Protein AF-A0A957PWI3-F1 (afdb_monomer_lite)
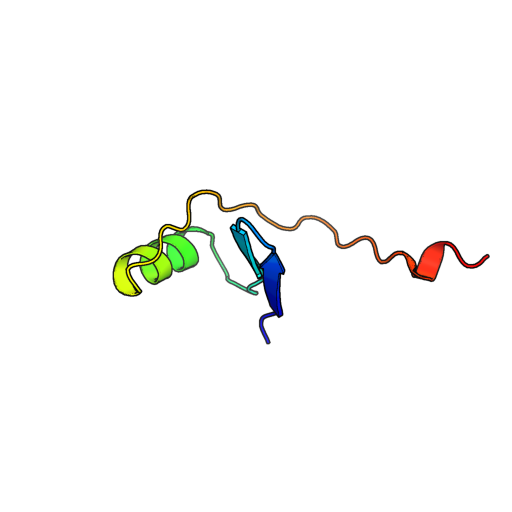
Structure (mmCIF, N/CA/C/O backbone):
data_AF-A0A957PWI3-F1
#
_entry.id   AF-A0A957PWI3-F1
#
loop_
_atom_site.group_PDB
_atom_site.id
_atom_site.type_symbol
_atom_site.label_atom_id
_atom_site.label_alt_id
_atom_site.label_comp_id
_atom_site.label_asym_id
_atom_site.label_entity_id
_atom_site.label_seq_id
_atom_site.pdbx_PDB_ins_code
_atom_site.Cartn_x
_atom_site.Cartn_y
_atom_site.Cartn_z
_atom_site.occupancy
_atom_site.B_iso_or_equiv
_atom_site.auth_seq_id
_atom_site.auth_comp_id
_atom_site.auth_asym_id
_atom_site.auth_atom_id
_atom_site.pdbx_PDB_model_num
ATOM 1 N N . MET A 1 1 ? 0.356 11.199 2.953 1.00 53.59 1 MET A N 1
ATOM 2 C CA . MET A 1 1 ? 1.643 10.479 2.959 1.00 53.59 1 MET A CA 1
ATOM 3 C C . MET A 1 1 ? 1.377 9.132 2.317 1.00 53.59 1 MET A C 1
ATOM 5 O O . MET A 1 1 ? 0.431 8.479 2.733 1.00 53.59 1 MET A O 1
ATOM 9 N N . GLY A 1 2 ? 2.068 8.810 1.232 1.00 76.31 2 GLY A N 1
ATOM 10 C CA . GLY A 1 2 ? 1.921 7.540 0.527 1.00 76.31 2 GLY A CA 1
ATOM 11 C C . GLY A 1 2 ? 3.310 7.000 0.245 1.00 76.31 2 GLY A C 1
ATOM 12 O O . GLY A 1 2 ? 4.233 7.785 0.027 1.00 76.31 2 GLY A O 1
ATOM 13 N N . GLU A 1 3 ? 3.453 5.688 0.297 1.00 82.31 3 GLU A N 1
ATOM 14 C CA . GLU A 1 3 ? 4.724 5.007 0.075 1.00 82.31 3 GLU A CA 1
ATOM 15 C C . GLU A 1 3 ? 4.651 4.293 -1.269 1.00 82.31 3 GLU A C 1
ATOM 17 O O . GLU A 1 3 ? 3.613 3.750 -1.643 1.00 82.31 3 GLU A O 1
ATOM 22 N N . SER A 1 4 ? 5.726 4.355 -2.046 1.00 86.88 4 SER A N 1
ATOM 23 C CA . SER A 1 4 ? 5.796 3.728 -3.366 1.00 86.88 4 SER A CA 1
ATOM 24 C C . SER A 1 4 ? 7.023 2.836 -3.405 1.00 86.88 4 SER A C 1
ATOM 26 O O . SER A 1 4 ? 8.145 3.315 -3.252 1.00 86.88 4 SER A O 1
ATOM 28 N N . TYR A 1 5 ? 6.803 1.544 -3.605 1.00 86.19 5 TYR A N 1
ATOM 29 C CA . TYR A 1 5 ? 7.838 0.526 -3.662 1.00 86.19 5 TYR A CA 1
ATOM 30 C C . TYR A 1 5 ? 7.964 0.041 -5.102 1.00 86.19 5 TYR A C 1
ATOM 32 O O . TYR A 1 5 ? 6.996 -0.426 -5.703 1.00 86.19 5 TYR A O 1
ATOM 40 N N . VAL A 1 6 ? 9.163 0.155 -5.664 1.00 89.69 6 VAL A N 1
ATOM 41 C CA . VAL A 1 6 ? 9.462 -0.306 -7.022 1.00 89.69 6 VAL A CA 1
ATOM 42 C C . VAL A 1 6 ? 10.303 -1.570 -6.920 1.00 89.69 6 VAL A C 1
ATOM 44 O O . VAL A 1 6 ? 11.423 -1.540 -6.417 1.00 89.69 6 VAL A O 1
ATOM 47 N N . ALA A 1 7 ? 9.758 -2.683 -7.396 1.00 87.50 7 ALA A N 1
ATOM 48 C CA . ALA A 1 7 ? 10.478 -3.933 -7.575 1.00 87.50 7 ALA A CA 1
ATOM 49 C C . ALA A 1 7 ? 10.812 -4.135 -9.059 1.00 87.50 7 ALA A C 1
ATOM 51 O O . ALA A 1 7 ? 10.252 -3.487 -9.940 1.00 87.50 7 ALA A O 1
ATOM 52 N N . ALA A 1 8 ? 11.693 -5.092 -9.356 1.00 87.56 8 ALA A N 1
ATOM 53 C CA . ALA A 1 8 ? 12.135 -5.361 -10.726 1.00 87.56 8 ALA A CA 1
ATOM 54 C C . ALA A 1 8 ? 10.993 -5.714 -11.706 1.00 87.56 8 ALA A C 1
ATOM 56 O O . ALA A 1 8 ? 11.152 -5.548 -12.911 1.00 87.56 8 ALA A O 1
ATOM 57 N N . ASN A 1 9 ? 9.852 -6.212 -11.210 1.00 86.44 9 ASN A N 1
ATOM 58 C CA . ASN A 1 9 ? 8.738 -6.676 -12.045 1.00 86.44 9 ASN A CA 1
ATOM 59 C C . ASN A 1 9 ? 7.379 -6.032 -11.717 1.00 86.44 9 ASN A C 1
ATOM 61 O O . ASN A 1 9 ? 6.419 -6.228 -12.456 1.00 86.44 9 ASN A O 1
ATOM 65 N N . LYS A 1 10 ? 7.276 -5.277 -10.620 1.00 85.69 10 LYS A N 1
ATOM 66 C CA . LYS A 1 10 ? 6.023 -4.645 -10.198 1.00 85.69 10 LYS A CA 1
ATOM 67 C C . LYS A 1 10 ? 6.278 -3.392 -9.373 1.00 85.69 10 LYS A C 1
ATOM 69 O O . LYS A 1 10 ? 7.332 -3.257 -8.758 1.00 85.69 10 LYS A O 1
ATOM 74 N N . THR A 1 11 ? 5.276 -2.528 -9.323 1.00 87.88 11 THR A N 1
ATOM 75 C CA . THR A 1 11 ? 5.251 -1.362 -8.441 1.00 87.88 11 THR A CA 1
ATOM 76 C C . THR A 1 11 ? 4.071 -1.507 -7.495 1.00 87.88 11 THR A C 1
ATOM 78 O O . THR A 1 11 ? 2.942 -1.696 -7.946 1.00 87.88 11 THR A O 1
ATOM 81 N N . ASP A 1 12 ? 4.331 -1.415 -6.196 1.00 88.00 12 ASP A N 1
ATOM 82 C CA . ASP A 1 12 ? 3.314 -1.426 -5.151 1.00 88.00 12 ASP A CA 1
ATOM 83 C C . ASP A 1 12 ? 3.252 -0.032 -4.519 1.00 88.00 12 ASP A C 1
ATOM 85 O O . ASP A 1 12 ? 4.255 0.482 -4.028 1.00 88.00 12 ASP A O 1
ATOM 89 N N . CYS A 1 13 ? 2.075 0.590 -4.516 1.00 87.75 13 CYS A N 1
ATOM 90 C CA . CYS A 1 13 ? 1.867 1.893 -3.888 1.00 87.75 13 CYS A CA 1
ATOM 91 C C . CYS A 1 13 ? 0.869 1.763 -2.738 1.00 87.75 13 CYS A C 1
ATOM 93 O O . CYS A 1 13 ? -0.253 1.290 -2.932 1.00 87.75 13 CYS A O 1
ATOM 95 N N . VAL A 1 14 ? 1.266 2.211 -1.549 1.00 88.44 14 VAL A N 1
ATOM 96 C CA . VAL A 1 14 ? 0.437 2.203 -0.343 1.00 88.44 14 VAL A CA 1
ATOM 97 C C . VAL A 1 14 ? -0.144 3.596 -0.135 1.00 88.44 14 VAL A C 1
ATOM 99 O O . VAL A 1 14 ? 0.579 4.589 -0.021 1.00 88.44 14 VAL A O 1
ATOM 102 N N . TYR A 1 15 ? -1.474 3.662 -0.077 1.00 85.12 15 TYR A N 1
ATOM 103 C CA . TYR A 1 15 ? -2.226 4.899 0.098 1.00 85.12 15 TYR A CA 1
ATOM 104 C C . TYR A 1 15 ? -3.187 4.787 1.275 1.00 85.12 15 TYR A C 1
ATOM 106 O O . TYR A 1 15 ? -3.885 3.786 1.427 1.00 85.12 15 TYR A O 1
ATOM 114 N N . ILE A 1 16 ? -3.299 5.867 2.045 1.00 87.44 16 ILE A N 1
ATOM 115 C CA . ILE A 1 16 ? -4.427 6.062 2.954 1.00 87.44 16 ILE A CA 1
ATOM 116 C C . ILE A 1 16 ? -5.585 6.598 2.114 1.00 87.44 16 ILE A C 1
ATOM 118 O O . ILE A 1 16 ? -5.569 7.752 1.684 1.00 87.44 16 ILE A O 1
ATOM 122 N N . ALA A 1 17 ? -6.572 5.747 1.850 1.00 87.31 17 ALA A N 1
ATOM 123 C CA . ALA A 1 17 ? -7.755 6.091 1.074 1.00 87.31 17 ALA A CA 1
ATOM 124 C C . ALA A 1 17 ? -9.017 5.563 1.771 1.00 87.31 17 ALA A C 1
ATOM 126 O O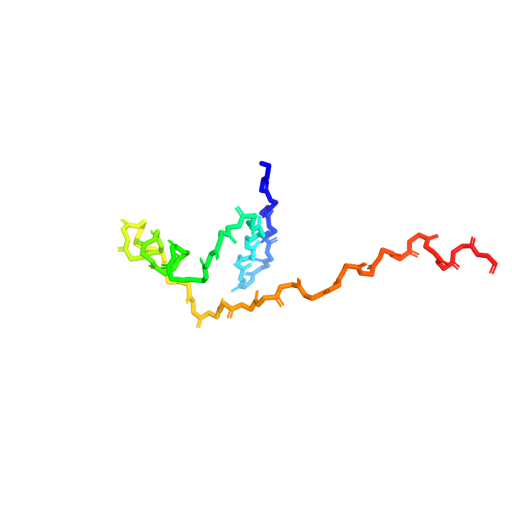 . ALA A 1 17 ? -8.982 4.477 2.345 1.00 87.31 17 ALA A O 1
ATOM 127 N N . PRO A 1 18 ? -10.152 6.280 1.690 1.00 86.38 18 PRO A N 1
ATOM 128 C CA . PRO A 1 18 ? -11.397 5.849 2.323 1.00 86.38 18 PRO A CA 1
ATOM 129 C C . PRO A 1 18 ? -12.038 4.637 1.631 1.00 86.38 18 PRO A C 1
ATOM 131 O O . PRO A 1 18 ? -12.960 4.041 2.179 1.00 86.38 18 PRO A O 1
ATOM 134 N N . SER A 1 19 ? -11.612 4.281 0.411 1.00 88.12 19 SER A N 1
ATOM 135 C CA . SER A 1 19 ? -12.132 3.131 -0.339 1.00 88.12 19 SER A CA 1
ATOM 136 C C . SER A 1 19 ? -11.200 2.721 -1.481 1.00 88.12 19 SER A C 1
ATOM 138 O O . SER A 1 19 ? -10.606 3.572 -2.146 1.00 88.12 19 SER A O 1
ATOM 140 N N . ALA A 1 20 ? -11.169 1.421 -1.787 1.00 88.12 20 ALA A N 1
ATOM 141 C CA . ALA A 1 20 ? -10.451 0.861 -2.937 1.00 88.12 20 ALA A CA 1
ATOM 142 C C . ALA A 1 20 ? -10.947 1.400 -4.296 1.00 88.12 20 ALA A C 1
ATOM 144 O O . ALA A 1 20 ? -10.182 1.442 -5.261 1.00 88.12 20 ALA A O 1
ATOM 145 N N . ASP A 1 21 ? -12.208 1.844 -4.384 1.00 89.69 21 ASP A N 1
ATOM 146 C CA . ASP A 1 21 ? -12.770 2.413 -5.617 1.00 89.69 21 ASP A CA 1
ATOM 147 C C . ASP A 1 21 ? -12.028 3.679 -6.066 1.00 89.69 21 ASP A C 1
ATOM 149 O O . ASP A 1 21 ? -11.711 3.828 -7.245 1.00 89.69 21 ASP A O 1
ATOM 153 N N . LEU A 1 22 ? -11.633 4.542 -5.125 1.00 88.81 22 LEU A N 1
ATOM 154 C CA . LEU A 1 22 ? -10.867 5.747 -5.447 1.00 88.81 22 LEU A CA 1
ATOM 155 C C . LEU A 1 22 ? -9.505 5.408 -6.061 1.00 88.81 22 LEU A C 1
ATOM 157 O O . LEU A 1 22 ? -9.063 6.080 -6.993 1.00 88.81 22 LEU A O 1
ATOM 161 N N . ILE A 1 23 ? -8.872 4.329 -5.592 1.00 88.25 23 ILE A N 1
ATOM 162 C CA . ILE A 1 23 ? -7.608 3.833 -6.146 1.00 88.25 23 ILE A CA 1
ATOM 163 C C . ILE A 1 23 ? -7.829 3.299 -7.569 1.00 88.25 23 ILE A C 1
ATOM 165 O O . ILE A 1 23 ? -7.055 3.618 -8.470 1.00 88.25 23 ILE A O 1
ATOM 169 N N . ARG A 1 24 ? -8.930 2.571 -7.820 1.00 88.12 24 ARG A N 1
ATOM 170 C CA . ARG A 1 24 ? -9.301 2.123 -9.179 1.00 88.12 24 ARG A CA 1
ATOM 171 C C . ARG A 1 24 ? -9.541 3.287 -10.131 1.00 88.12 24 ARG A C 1
ATOM 173 O O . ARG A 1 24 ? -9.060 3.264 -11.263 1.00 88.12 24 ARG A O 1
ATOM 180 N N . GLN A 1 25 ? -10.277 4.304 -9.690 1.00 88.31 25 GLN A N 1
ATOM 181 C CA . GLN A 1 25 ? -10.541 5.492 -10.499 1.00 88.31 25 GLN A CA 1
ATOM 182 C C . GLN A 1 25 ? -9.253 6.254 -10.814 1.00 88.31 25 GLN A C 1
ATOM 184 O O . GLN A 1 25 ? -9.070 6.700 -11.947 1.00 88.31 25 GLN A O 1
ATOM 189 N N 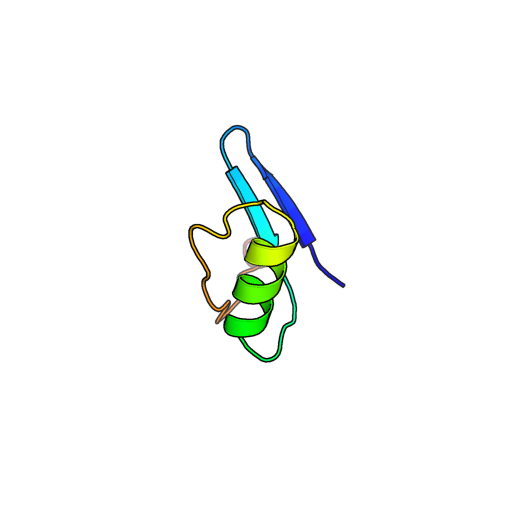. HIS A 1 26 ? -8.353 6.378 -9.836 1.00 87.31 26 HIS A N 1
ATOM 190 C CA . HIS A 1 26 ? -7.042 6.986 -10.033 1.00 87.31 26 HIS A CA 1
ATOM 191 C C . HIS A 1 26 ? -6.214 6.209 -11.063 1.00 87.31 26 HIS A C 1
ATOM 193 O O . HIS A 1 26 ? -5.739 6.802 -12.027 1.00 87.31 26 HIS A O 1
ATOM 199 N N . ALA A 1 27 ? -6.131 4.883 -10.932 1.00 86.88 27 ALA A N 1
ATOM 200 C CA . ALA A 1 27 ? -5.432 4.012 -11.876 1.00 86.88 27 ALA A CA 1
ATOM 201 C C . ALA A 1 27 ? -5.981 4.145 -13.308 1.00 86.88 27 ALA A C 1
ATOM 203 O O . ALA A 1 27 ? -5.224 4.339 -14.260 1.00 86.88 27 ALA A O 1
ATOM 204 N N . LYS A 1 28 ? -7.315 4.164 -13.454 1.00 86.25 28 LYS A N 1
ATOM 205 C CA . LYS A 1 28 ? -7.985 4.365 -14.747 1.00 86.25 28 LYS A CA 1
ATOM 206 C C . LYS A 1 28 ? -7.634 5.710 -15.387 1.00 86.25 28 LYS A C 1
ATOM 208 O O . LYS A 1 28 ? -7.487 5.778 -16.602 1.00 86.25 28 LYS A O 1
ATOM 213 N N . LYS A 1 29 ? -7.505 6.774 -14.588 1.00 84.38 29 LYS A N 1
ATOM 214 C CA . LYS A 1 29 ? -7.120 8.112 -15.068 1.00 84.38 29 LYS A CA 1
ATOM 215 C C . LYS A 1 29 ? -5.625 8.222 -15.365 1.00 84.38 29 LYS A C 1
ATOM 217 O O . LYS A 1 29 ? -5.251 8.911 -16.304 1.00 84.38 29 LYS A O 1
ATOM 222 N N . SER A 1 30 ? -4.786 7.560 -14.571 1.00 78.44 30 SER A N 1
ATOM 223 C CA . SER A 1 30 ? -3.329 7.662 -14.667 1.00 78.44 30 SER A CA 1
ATOM 224 C C . SER A 1 30 ? -2.729 6.797 -15.779 1.00 78.44 30 SER A C 1
ATOM 226 O O . SER A 1 30 ? -1.546 6.937 -16.073 1.00 78.44 30 SER A O 1
ATOM 228 N N . GLY A 1 31 ? -3.514 5.898 -16.382 1.00 77.75 31 GLY A N 1
ATOM 229 C CA . GLY A 1 31 ? -3.063 5.015 -17.461 1.00 77.75 31 GLY A CA 1
ATOM 230 C C . GLY A 1 31 ? -2.229 3.818 -16.993 1.00 77.75 31 GLY A C 1
ATOM 231 O O . GLY A 1 31 ? -1.764 3.046 -17.826 1.00 77.75 31 GLY A O 1
ATOM 232 N N . PHE A 1 32 ? -2.071 3.633 -15.679 1.00 78.06 32 PHE A N 1
ATOM 233 C CA . PHE A 1 32 ? -1.374 2.492 -15.089 1.00 78.06 32 PHE A CA 1
ATOM 234 C C . PHE A 1 32 ? -2.385 1.502 -14.501 1.00 78.06 32 PHE A C 1
ATOM 236 O O . PHE A 1 32 ? -3.264 1.910 -13.738 1.00 78.06 32 PHE A O 1
ATOM 243 N N . PRO A 1 33 ? -2.292 0.202 -14.828 1.00 76.62 33 PRO A N 1
ATOM 244 C CA . PRO A 1 33 ? -3.223 -0.786 -14.309 1.00 76.62 33 PRO A CA 1
ATOM 245 C C . PRO A 1 33 ? -2.964 -1.036 -12.819 1.00 76.62 33 PRO A C 1
ATOM 247 O O . PRO A 1 33 ? -1.923 -1.562 -12.434 1.00 76.62 33 PRO A O 1
ATOM 250 N N . ALA A 1 34 ? -3.945 -0.720 -11.971 1.00 82.81 34 ALA A N 1
ATOM 251 C CA . ALA A 1 34 ? -4.003 -1.257 -10.613 1.00 82.81 34 ALA A CA 1
ATOM 252 C C . ALA A 1 34 ? -4.540 -2.694 -10.675 1.00 82.81 34 ALA A C 1
ATOM 254 O O . ALA A 1 34 ? -5.716 -2.944 -10.407 1.00 8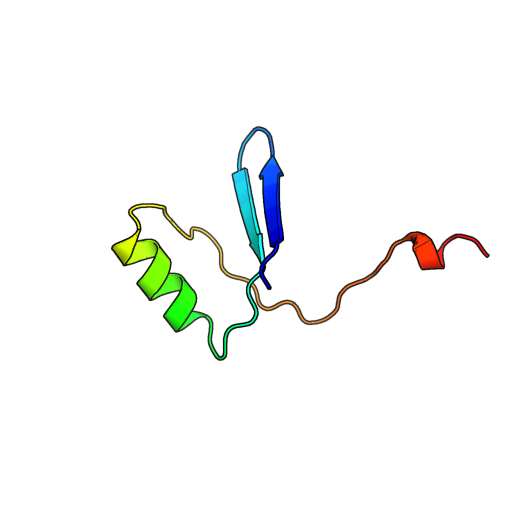2.81 34 ALA A O 1
ATOM 255 N N . SER A 1 35 ? -3.680 -3.623 -11.103 1.00 85.12 35 SER A N 1
ATOM 256 C CA . SER A 1 35 ? -4.022 -5.032 -11.343 1.00 85.12 35 SER A CA 1
ATOM 257 C C . SER A 1 35 ? -4.573 -5.729 -10.097 1.00 85.12 35 SER A C 1
ATOM 259 O O . SER A 1 35 ? -5.482 -6.550 -10.199 1.00 85.12 35 SER A O 1
ATOM 261 N N . THR A 1 36 ? -4.062 -5.355 -8.920 1.00 86.44 36 THR A N 1
ATOM 262 C CA . THR A 1 36 ? -4.457 -5.906 -7.621 1.00 86.44 36 THR A CA 1
ATOM 263 C C . THR A 1 36 ? -4.568 -4.773 -6.609 1.00 86.44 36 THR A C 1
ATOM 265 O O . THR A 1 36 ? -3.663 -3.951 -6.502 1.00 86.44 36 THR A O 1
ATOM 268 N N . ILE A 1 37 ? -5.673 -4.727 -5.861 1.00 88.69 37 ILE A N 1
ATOM 269 C CA . ILE A 1 37 ? -5.890 -3.759 -4.778 1.00 88.69 37 ILE A CA 1
ATOM 270 C C . ILE A 1 37 ? -6.279 -4.547 -3.53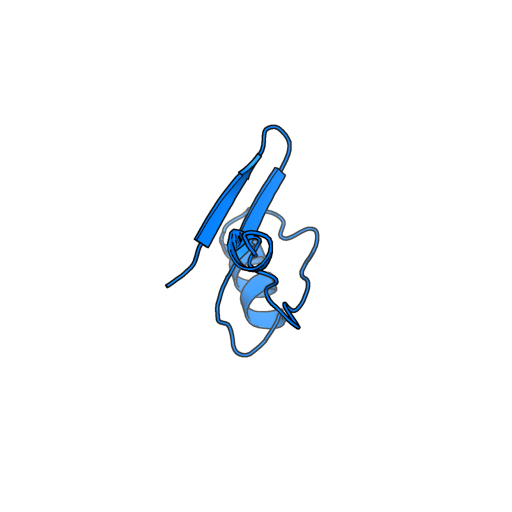5 1.00 88.69 37 ILE A C 1
ATOM 272 O O . ILE A 1 37 ? -7.299 -5.237 -3.540 1.00 88.69 37 ILE A O 1
ATOM 276 N N . SER A 1 38 ? -5.465 -4.428 -2.491 1.00 90.06 38 SER A N 1
ATOM 277 C CA . SER A 1 38 ? -5.636 -5.136 -1.224 1.00 90.06 38 SER A CA 1
ATOM 278 C C . SER A 1 38 ? -5.705 -4.136 -0.080 1.00 90.06 38 SER A C 1
ATOM 280 O O . SER A 1 38 ? -4.902 -3.207 -0.013 1.00 90.06 38 SER A O 1
ATOM 282 N N . GLU A 1 39 ? -6.656 -4.334 0.826 1.00 90.38 39 GLU A N 1
ATOM 283 C CA . GLU A 1 39 ? -6.732 -3.560 2.063 1.00 90.38 39 GLU A CA 1
ATOM 284 C C . GLU A 1 39 ? -5.640 -4.019 3.039 1.00 90.38 39 GLU A C 1
ATOM 286 O O . GLU A 1 39 ? -5.505 -5.214 3.321 1.00 90.38 39 GLU A O 1
ATOM 291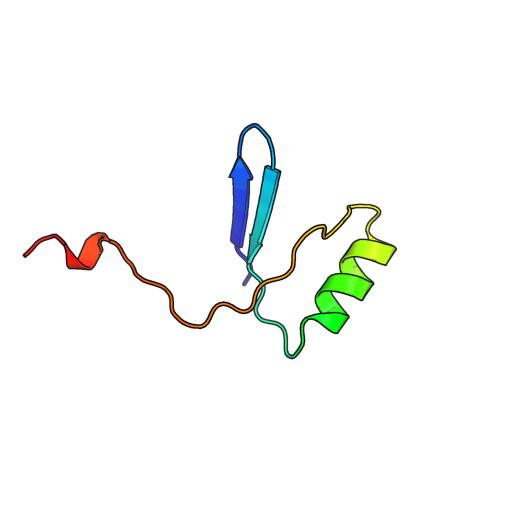 N N . VAL A 1 40 ? -4.866 -3.068 3.565 1.00 88.44 40 VAL A N 1
ATOM 292 C CA . VAL A 1 40 ? -3.856 -3.334 4.593 1.00 88.44 40 VAL A CA 1
ATOM 293 C C . VAL A 1 40 ? -4.555 -3.439 5.947 1.00 88.44 40 VAL A C 1
ATOM 295 O O . VAL A 1 40 ? -4.967 -2.434 6.517 1.00 88.44 40 VAL A O 1
ATOM 298 N N . LYS A 1 41 ? -4.693 -4.663 6.466 1.00 88.31 41 LYS A N 1
ATOM 299 C CA . LYS A 1 41 ? -5.341 -4.918 7.767 1.00 88.31 41 LYS A CA 1
ATOM 300 C C . LYS A 1 41 ? -4.417 -4.713 8.965 1.00 88.31 41 LYS A C 1
ATOM 302 O O . LYS A 1 41 ? -4.880 -4.373 10.047 1.00 88.31 41 LYS A O 1
ATOM 307 N N . ALA A 1 42 ? -3.128 -4.964 8.779 1.00 85.56 42 ALA A N 1
ATOM 308 C CA . ALA A 1 42 ? -2.092 -4.794 9.786 1.00 85.56 42 ALA A CA 1
ATOM 309 C C . ALA A 1 42 ? -0.748 -4.590 9.083 1.00 85.56 42 ALA A C 1
ATOM 311 O O . ALA A 1 42 ? -0.511 -5.175 8.024 1.00 85.56 42 ALA A O 1
ATOM 312 N N . VAL A 1 43 ? 0.122 -3.781 9.681 1.00 84.19 43 VAL A N 1
ATOM 313 C CA . VAL A 1 43 ? 1.519 -3.631 9.264 1.00 84.19 43 VAL A CA 1
ATOM 314 C C . VAL A 1 43 ? 2.367 -4.323 10.320 1.00 84.19 43 VAL A C 1
ATOM 316 O O . VAL A 1 43 ? 2.284 -3.972 11.495 1.00 84.19 43 VAL A O 1
ATOM 319 N N . ILE A 1 44 ? 3.131 -5.335 9.914 1.00 81.38 44 ILE A N 1
ATOM 320 C CA . ILE A 1 44 ? 4.080 -6.016 10.796 1.00 81.38 44 ILE A CA 1
ATOM 321 C C . ILE A 1 44 ? 5.451 -5.424 10.512 1.00 81.38 44 ILE A C 1
ATOM 323 O O . ILE A 1 44 ? 6.007 -5.646 9.437 1.00 81.38 44 ILE A O 1
ATOM 327 N N . ASP A 1 45 ? 5.964 -4.652 11.463 1.00 78.06 45 ASP A N 1
ATOM 328 C CA . ASP A 1 45 ? 7.293 -4.069 11.363 1.00 78.06 45 ASP A CA 1
ATOM 329 C C . ASP A 1 45 ? 8.346 -5.040 11.936 1.00 78.06 45 ASP A C 1
ATOM 331 O O . ASP A 1 45 ? 8.247 -5.422 13.107 1.00 78.06 45 ASP A O 1
ATOM 335 N N . PRO A 1 46 ? 9.344 -5.470 11.144 1.00 69.81 46 PRO A N 1
ATOM 336 C CA . PRO A 1 46 ? 10.303 -6.493 11.553 1.00 69.81 46 PRO A CA 1
ATOM 337 C C . PRO A 1 46 ? 11.281 -6.041 12.649 1.00 69.81 46 PRO A C 1
ATOM 339 O O . PRO A 1 46 ? 11.985 -6.891 13.185 1.00 69.81 46 PRO A O 1
ATOM 342 N N . THR A 1 47 ? 11.315 -4.760 13.043 1.00 69.69 47 THR A N 1
ATOM 343 C CA . THR A 1 47 ? 12.132 -4.307 14.191 1.00 69.69 47 THR A CA 1
ATOM 344 C C . THR A 1 47 ? 11.634 -4.863 15.528 1.00 69.69 47 THR A C 1
ATOM 346 O O . THR A 1 47 ? 12.369 -4.868 16.510 1.00 69.69 47 THR A O 1
ATOM 349 N N . THR A 1 48 ? 10.424 -5.435 15.569 1.00 59.88 48 THR A N 1
ATOM 350 C CA . THR A 1 48 ? 9.950 -6.220 16.725 1.00 59.88 48 THR A CA 1
ATOM 351 C C . THR A 1 48 ? 10.653 -7.572 16.901 1.00 59.88 48 THR A C 1
ATOM 353 O O . THR A 1 48 ? 10.419 -8.232 17.911 1.00 59.88 48 THR A O 1
ATOM 356 N N . ALA A 1 49 ? 11.509 -7.993 15.962 1.00 63.03 49 ALA A N 1
ATOM 357 C CA . ALA A 1 49 ? 12.288 -9.231 16.058 1.00 63.03 49 ALA A CA 1
ATOM 358 C C . ALA A 1 49 ? 13.675 -9.062 16.718 1.00 63.03 49 ALA A C 1
ATOM 360 O O . ALA A 1 49 ? 14.365 -10.058 16.925 1.00 63.03 49 ALA A O 1
ATOM 361 N N . GLU A 1 50 ? 14.093 -7.838 17.056 1.00 55.78 50 GLU A N 1
ATOM 362 C CA . GLU A 1 50 ? 15.281 -7.589 17.884 1.00 55.78 50 GLU A CA 1
ATOM 363 C C . GLU A 1 50 ? 14.891 -7.628 19.371 1.00 55.78 50 GLU A C 1
ATOM 365 O O . GLU A 1 50 ? 14.706 -6.595 20.015 1.00 55.78 50 GLU A O 1
ATOM 370 N N . GLY A 1 51 ? 14.711 -8.835 19.910 1.00 53.16 51 GLY A N 1
ATOM 371 C CA . GLY A 1 51 ? 14.445 -9.089 21.328 1.00 53.16 51 GLY A CA 1
ATOM 372 C C . GLY A 1 51 ? 14.967 -10.445 21.766 1.00 53.16 51 GLY A C 1
ATOM 373 O O . GLY A 1 51 ? 14.632 -11.437 21.082 1.00 53.16 51 GLY A O 1
#

pLDDT: mean 82.28, std 9.6, range [53.16, 90.38]

Radius of gyration: 13.52 Å; chains: 1; bounding box: 28×20×39 Å

Sequence (51 aa):
MGESYVAANKTDCVYIAPSADLIRQHAKKSGFPASTISEVKAVIDPTTAEG

Secondary structure (DSSP, 8-state):
-EEEEE-SS-EEEEE--S-HHHHHHHHHHHT--------------GGGG--

Foldseek 3Di:
DKDWDDDPVDIDIGDDDPDVVVVCVVCVVVVHDPVDDDDCPDDDDCVVVPD